Protein AF-A0A925UT40-F1 (afdb_monomer_lite)

Radius of gyration: 16.79 Å; chains: 1; bounding box: 45×27×46 Å

Structure (mmCIF, N/CA/C/O backbone):
data_AF-A0A925UT40-F1
#
_entry.id   AF-A0A925UT40-F1
#
loop_
_atom_site.group_PDB
_atom_site.id
_atom_site.type_symbol
_atom_site.label_atom_id
_atom_site.label_alt_id
_atom_site.label_comp_id
_atom_site.label_asym_id
_atom_site.label_entity_id
_atom_site.label_seq_id
_atom_site.pdbx_PDB_ins_code
_atom_site.Cartn_x
_atom_site.Cartn_y
_atom_site.Cartn_z
_atom_site.occupancy
_atom_site.B_iso_or_equiv
_atom_site.auth_seq_id
_atom_site.auth_comp_id
_atom_site.auth_asym_id
_atom_site.auth_atom_id
_atom_site.pdbx_PDB_model_num
ATOM 1 N N . MET A 1 1 ? -8.095 -3.969 -2.642 1.00 66.38 1 MET A N 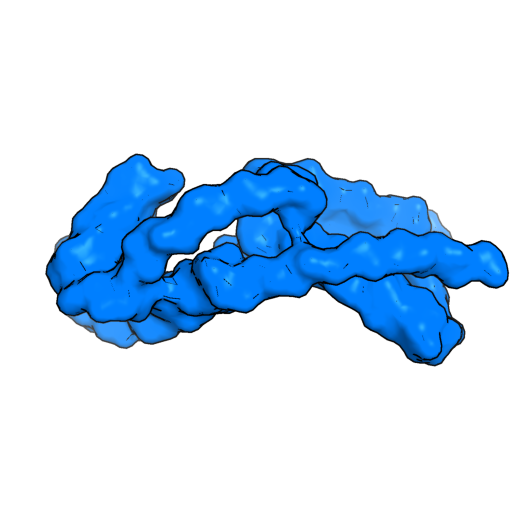1
ATOM 2 C CA . MET A 1 1 ? -6.681 -4.178 -3.008 1.00 66.38 1 MET A CA 1
ATOM 3 C C . MET A 1 1 ? -6.649 -5.007 -4.285 1.00 66.38 1 MET A C 1
ATOM 5 O O . MET A 1 1 ? -7.139 -6.124 -4.242 1.00 66.38 1 MET A O 1
ATOM 9 N N . ILE A 1 2 ? -6.205 -4.469 -5.427 1.00 72.31 2 ILE A N 1
ATOM 10 C CA . ILE A 1 2 ? -6.188 -5.234 -6.689 1.00 72.31 2 ILE A CA 1
ATOM 11 C C . ILE A 1 2 ? -4.869 -4.970 -7.419 1.00 72.31 2 ILE A C 1
ATOM 13 O O . ILE A 1 2 ? -4.566 -3.818 -7.730 1.00 72.31 2 ILE A O 1
ATOM 17 N N . LEU A 1 3 ? -4.104 -6.032 -7.678 1.00 74.69 3 LEU A N 1
ATOM 18 C CA . LEU A 1 3 ? -2.902 -6.032 -8.508 1.00 74.69 3 LEU A CA 1
ATOM 19 C C . LEU A 1 3 ? -3.048 -7.144 -9.549 1.00 74.69 3 LEU A C 1
ATOM 21 O O . LEU A 1 3 ? -3.254 -8.299 -9.182 1.00 74.69 3 LEU A O 1
ATOM 25 N N . PHE A 1 4 ? -2.934 -6.800 -10.828 1.00 74.38 4 PHE A N 1
ATOM 26 C CA . PHE A 1 4 ? -2.931 -7.764 -11.924 1.00 74.38 4 PHE A CA 1
ATOM 27 C C . PHE A 1 4 ? -1.596 -7.715 -12.659 1.00 74.38 4 PHE A C 1
ATOM 29 O O . PHE A 1 4 ? -1.131 -6.635 -13.028 1.00 74.38 4 PHE A O 1
ATOM 36 N N . CYS A 1 5 ? -1.012 -8.890 -12.893 1.00 73.56 5 CYS A N 1
ATOM 37 C CA . CYS A 1 5 ? 0.073 -9.078 -13.847 1.00 73.56 5 CYS A CA 1
ATOM 38 C C . CYS A 1 5 ? -0.500 -9.812 -15.059 1.00 73.56 5 CYS A C 1
ATOM 40 O O . CYS A 1 5 ? -1.063 -10.898 -14.913 1.00 73.56 5 CYS A O 1
ATOM 42 N N . LEU A 1 6 ? -0.419 -9.189 -16.233 1.00 70.19 6 LEU A N 1
ATOM 43 C CA . LEU A 1 6 ? -0.987 -9.731 -17.4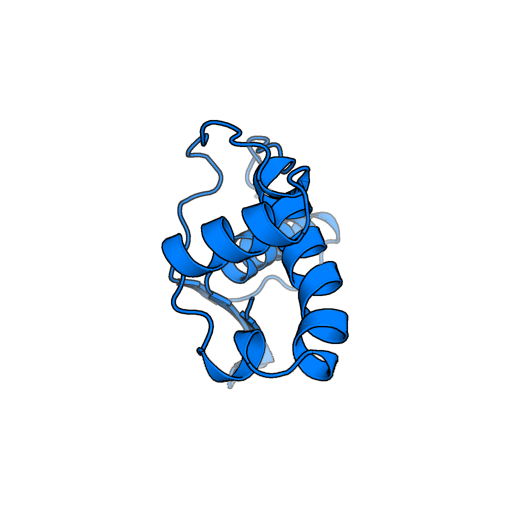62 1.00 70.19 6 LEU A CA 1
ATOM 44 C C . LEU A 1 6 ? 0.114 -9.931 -18.509 1.00 70.19 6 LEU A C 1
ATOM 46 O O . LEU A 1 6 ? 0.925 -9.019 -18.724 1.00 70.19 6 LEU A O 1
ATOM 50 N N . PRO A 1 7 ? 0.136 -11.085 -19.201 1.00 64.31 7 PRO A N 1
ATOM 51 C CA . PRO A 1 7 ? 1.005 -11.268 -20.350 1.00 64.31 7 PRO A CA 1
ATOM 52 C C . PRO A 1 7 ? 0.523 -10.359 -21.485 1.00 64.31 7 PRO A C 1
ATOM 54 O O . PRO A 1 7 ? -0.625 -10.444 -21.922 1.00 64.31 7 PRO A O 1
ATOM 57 N N . PHE A 1 8 ? 1.392 -9.477 -21.974 1.00 58.50 8 PHE A N 1
ATOM 58 C CA . PHE A 1 8 ? 1.102 -8.685 -23.166 1.00 58.50 8 PHE A CA 1
ATOM 59 C C . PHE A 1 8 ? 1.450 -9.488 -24.424 1.00 58.50 8 PHE A C 1
ATOM 61 O O . PHE A 1 8 ? 2.429 -10.242 -24.436 1.00 58.50 8 PHE A O 1
ATOM 68 N N . ALA A 1 9 ? 0.683 -9.301 -25.502 1.00 48.81 9 ALA A N 1
ATOM 69 C CA . ALA A 1 9 ? 0.987 -9.875 -26.811 1.00 48.81 9 ALA A CA 1
ATOM 70 C C . ALA A 1 9 ? 2.376 -9.382 -27.273 1.00 48.81 9 ALA A C 1
ATOM 72 O O . ALA A 1 9 ? 2.547 -8.220 -27.631 1.00 48.81 9 ALA A O 1
ATOM 73 N N . GLY A 1 10 ? 3.393 -10.246 -27.165 1.00 56.56 10 GLY A N 1
ATOM 74 C CA . GLY A 1 10 ? 4.815 -9.895 -27.320 1.00 56.56 10 GLY A CA 1
ATOM 75 C C . GLY A 1 10 ? 5.722 -10.330 -26.155 1.00 56.56 10 GLY A C 1
ATOM 76 O O . GLY A 1 10 ? 6.936 -10.130 -26.203 1.00 56.56 10 GLY A O 1
ATOM 77 N N . GLY A 1 11 ? 5.159 -10.933 -25.101 1.00 60.09 11 GLY A N 1
ATOM 78 C CA . GLY A 1 11 ? 5.900 -11.603 -24.025 1.00 60.09 11 GLY A CA 1
ATOM 79 C C . GLY A 1 11 ? 6.458 -10.685 -22.933 1.00 60.09 11 GLY A C 1
ATOM 80 O O . GLY A 1 11 ? 7.146 -11.171 -22.042 1.00 60.09 11 GLY A O 1
ATOM 81 N N . SER A 1 12 ? 6.207 -9.373 -22.984 1.00 62.69 12 SER A N 1
ATOM 82 C CA . SER A 1 12 ? 6.534 -8.449 -21.887 1.00 62.69 12 SER A CA 1
ATOM 83 C C . SER A 1 12 ? 5.349 -8.275 -20.944 1.00 62.69 12 SER A C 1
ATOM 85 O O . SER A 1 12 ? 4.230 -8.068 -21.402 1.00 62.69 12 SER A O 1
ATOM 87 N N . GLU A 1 13 ? 5.582 -8.304 -19.640 1.00 78.31 13 GLU A N 1
ATOM 88 C CA . GLU A 1 13 ? 4.515 -8.195 -18.644 1.00 78.31 13 GLU A CA 1
ATOM 89 C C . GLU A 1 13 ? 3.999 -6.754 -18.515 1.00 78.31 13 GLU A C 1
ATOM 91 O O . GLU A 1 13 ? 4.750 -5.783 -18.663 1.00 78.31 13 GLU A O 1
ATOM 96 N N . THR A 1 14 ? 2.697 -6.618 -18.265 1.00 88.88 14 THR A N 1
ATOM 97 C CA . THR A 1 14 ? 2.046 -5.360 -17.881 1.00 88.88 14 THR A CA 1
ATOM 98 C C . THR A 1 14 ? 1.502 -5.494 -16.471 1.00 88.88 14 THR A C 1
ATOM 100 O O . THR A 1 14 ? 0.862 -6.496 -16.146 1.00 88.88 14 THR A O 1
ATOM 103 N N . ILE A 1 15 ? 1.722 -4.467 -15.653 1.00 90.81 15 ILE A N 1
ATOM 104 C CA . ILE A 1 15 ? 1.241 -4.423 -14.275 1.00 90.81 15 ILE A CA 1
ATOM 105 C C . ILE A 1 15 ? 0.140 -3.370 -14.162 1.00 90.81 15 ILE A C 1
ATOM 107 O O . ILE A 1 15 ? 0.320 -2.221 -14.556 1.00 90.81 15 ILE A O 1
ATOM 111 N N . TYR A 1 16 ? -0.998 -3.745 -13.590 1.00 92.38 16 TYR A N 1
ATOM 112 C CA . TYR A 1 16 ? -2.053 -2.808 -13.212 1.00 92.38 16 TYR A CA 1
ATOM 113 C C . TYR A 1 16 ? -2.278 -2.878 -11.706 1.00 92.38 16 TYR A C 1
ATOM 115 O O . TYR A 1 16 ? -2.642 -3.930 -11.177 1.00 92.38 16 TYR A O 1
ATOM 123 N N . GLY A 1 17 ? -2.079 -1.756 -11.021 1.00 92.38 17 GLY A N 1
ATOM 124 C CA . GLY A 1 17 ? -2.359 -1.596 -9.602 1.00 92.38 17 GLY A CA 1
ATOM 125 C C . GLY A 1 17 ? -3.538 -0.656 -9.371 1.00 92.38 17 GLY A C 1
ATOM 126 O O . GLY A 1 17 ? -3.610 0.421 -9.961 1.00 92.38 17 GLY A O 1
ATOM 127 N N . HIS A 1 18 ? -4.457 -1.045 -8.485 1.00 89.38 18 HIS A N 1
ATOM 128 C CA . HIS A 1 18 ? -5.534 -0.182 -8.004 1.00 89.38 18 HIS A CA 1
ATOM 129 C C . HIS A 1 18 ? -5.550 -0.082 -6.474 1.00 89.38 18 HIS A C 1
ATOM 131 O O . HIS A 1 18 ? -5.416 -1.087 -5.762 1.00 89.38 18 HIS A O 1
ATOM 137 N N . SER A 1 19 ? -5.774 1.133 -5.958 1.00 87.62 19 SER A N 1
ATOM 138 C CA . SER A 1 19 ? -5.698 1.461 -4.532 1.00 87.62 19 SER A CA 1
ATOM 139 C C . SER A 1 19 ? -4.340 1.008 -3.968 1.00 87.62 19 SER A C 1
ATOM 141 O O . SER A 1 19 ? -3.306 1.288 -4.568 1.00 87.62 19 SER A O 1
ATOM 143 N N . MET A 1 20 ? -4.298 0.245 -2.877 1.00 87.81 20 MET A N 1
ATOM 144 C CA . MET A 1 20 ? -3.057 -0.353 -2.363 1.00 87.81 20 MET A CA 1
ATOM 145 C C . MET A 1 20 ? -2.263 -1.151 -3.418 1.00 87.81 20 MET A C 1
ATOM 147 O O . MET A 1 20 ? -1.038 -1.200 -3.353 1.00 87.81 20 MET A O 1
ATOM 151 N N . GLY A 1 21 ? -2.924 -1.724 -4.429 1.00 89.94 21 GLY A N 1
ATOM 152 C CA . GLY A 1 21 ? -2.242 -2.407 -5.529 1.00 89.94 21 GLY A CA 1
ATOM 153 C C . GLY A 1 21 ? -1.323 -1.488 -6.339 1.00 89.94 21 GLY A C 1
ATOM 154 O O . GLY A 1 21 ? -0.316 -1.952 -6.855 1.00 89.94 21 GLY A O 1
ATOM 155 N N . SER A 1 22 ? -1.605 -0.184 -6.401 1.00 92.44 22 SER A N 1
ATOM 156 C CA . SER A 1 22 ? -0.717 0.803 -7.030 1.00 92.44 22 SER A CA 1
ATOM 157 C C . SER A 1 22 ? 0.612 0.929 -6.284 1.00 92.44 22 SER A C 1
ATOM 159 O O . SER A 1 22 ? 1.667 0.997 -6.906 1.00 92.44 22 SER A O 1
ATOM 161 N N . LEU A 1 23 ? 0.572 0.909 -4.947 1.00 91.94 23 LEU A N 1
ATOM 162 C CA . LEU A 1 23 ? 1.778 0.930 -4.119 1.00 91.94 23 LEU A CA 1
ATOM 163 C C . LEU A 1 23 ? 2.597 -0.354 -4.301 1.00 91.94 23 LEU A C 1
ATOM 165 O O . LEU A 1 23 ? 3.814 -0.302 -4.447 1.00 91.94 23 LEU A O 1
ATOM 169 N N . LEU A 1 24 ? 1.919 -1.504 -4.342 1.00 92.12 24 LEU A N 1
ATOM 170 C CA . LEU A 1 24 ? 2.574 -2.787 -4.589 1.00 92.12 24 LEU A CA 1
ATOM 171 C C . LEU A 1 24 ? 3.188 -2.859 -5.990 1.00 92.12 24 LEU A C 1
ATOM 173 O O . LEU A 1 24 ? 4.304 -3.342 -6.123 1.00 92.12 24 LEU A O 1
ATOM 177 N N . ALA A 1 25 ? 2.504 -2.350 -7.019 1.00 92.56 25 ALA A N 1
ATOM 178 C CA . ALA A 1 25 ? 3.036 -2.279 -8.378 1.00 92.56 25 ALA A CA 1
ATOM 179 C C . ALA A 1 25 ? 4.334 -1.456 -8.442 1.00 92.56 25 ALA A C 1
ATOM 181 O O . ALA A 1 25 ? 5.287 -1.857 -9.108 1.00 92.56 25 ALA A O 1
ATOM 182 N N . TYR A 1 26 ? 4.377 -0.336 -7.714 1.00 92.19 26 TYR A N 1
ATOM 183 C CA . TYR A 1 26 ? 5.562 0.513 -7.604 1.00 92.19 26 TYR A CA 1
ATOM 184 C C . TYR A 1 26 ? 6.732 -0.233 -6.947 1.00 92.19 26 TYR A C 1
ATOM 186 O O . TYR A 1 26 ? 7.813 -0.315 -7.524 1.00 92.19 26 TYR A O 1
ATOM 194 N N . GLU A 1 27 ? 6.523 -0.839 -5.774 1.00 92.69 27 GLU A N 1
ATOM 195 C CA . GLU A 1 27 ? 7.590 -1.588 -5.091 1.00 92.69 27 GLU A CA 1
ATOM 196 C C . GLU A 1 27 ? 8.029 -2.827 -5.882 1.00 92.69 27 GLU A C 1
ATOM 198 O O . GLU A 1 27 ? 9.216 -3.151 -5.924 1.00 92.69 27 GLU A O 1
ATOM 203 N N . LEU A 1 28 ? 7.094 -3.495 -6.560 1.00 91.75 28 LEU A N 1
ATOM 204 C CA . LEU A 1 28 ? 7.391 -4.651 -7.399 1.00 91.75 28 LEU A CA 1
ATOM 205 C C . LEU A 1 28 ? 8.307 -4.277 -8.569 1.00 91.75 28 LEU A C 1
ATOM 207 O O . LEU A 1 28 ? 9.246 -5.017 -8.850 1.00 91.75 28 LEU A O 1
ATOM 211 N N . TYR A 1 29 ? 8.094 -3.126 -9.214 1.00 91.12 29 TYR A N 1
ATOM 212 C CA . TYR A 1 29 ? 8.973 -2.645 -10.286 1.00 91.12 29 TYR A CA 1
ATOM 213 C C . TYR A 1 29 ? 10.425 -2.486 -9.823 1.00 91.12 29 TYR A C 1
ATOM 215 O O . TYR A 1 29 ? 11.351 -2.981 -10.477 1.00 91.12 29 TYR A O 1
ATOM 223 N N . TYR A 1 30 ? 10.631 -1.835 -8.676 1.00 91.19 30 TYR A N 1
ATOM 224 C CA . TYR A 1 30 ? 11.973 -1.671 -8.122 1.00 91.19 30 TYR A CA 1
ATOM 225 C C . TYR A 1 30 ? 12.562 -3.006 -7.677 1.00 91.19 30 TYR A C 1
ATOM 227 O O . TYR A 1 30 ? 13.744 -3.244 -7.911 1.00 91.19 30 TYR A O 1
ATOM 235 N N . LYS A 1 31 ? 11.748 -3.918 -7.128 1.00 90.69 31 LYS A N 1
ATOM 236 C CA . LYS A 1 31 ? 12.233 -5.243 -6.732 1.00 90.69 31 LYS A CA 1
ATOM 237 C C . LYS A 1 31 ? 12.664 -6.096 -7.926 1.00 90.69 31 LYS A C 1
ATOM 239 O O . LYS A 1 31 ? 13.706 -6.738 -7.871 1.00 90.69 31 LYS A O 1
ATOM 244 N N . VAL A 1 32 ? 11.895 -6.080 -9.014 1.00 89.69 32 VAL A N 1
ATOM 245 C CA . VAL A 1 32 ? 12.243 -6.742 -10.286 1.00 89.69 32 VAL A CA 1
ATOM 246 C C . VAL A 1 32 ? 13.539 -6.164 -10.855 1.00 89.69 32 VAL A C 1
ATOM 248 O O . VAL A 1 32 ? 14.392 -6.922 -11.312 1.00 89.69 32 VAL A O 1
ATOM 251 N N . SER A 1 33 ? 13.707 -4.841 -10.776 1.00 88.62 33 SER A N 1
ATOM 252 C CA . SER A 1 33 ? 14.922 -4.155 -11.226 1.00 88.62 33 SER A CA 1
ATOM 253 C C . SER A 1 33 ? 16.150 -4.547 -10.397 1.00 88.62 33 SER A C 1
ATOM 255 O O . SER A 1 33 ? 17.169 -4.907 -10.973 1.00 88.62 33 SER A O 1
ATOM 257 N N . GLU A 1 34 ? 16.039 -4.556 -9.065 1.00 90.12 34 GLU A N 1
ATOM 258 C CA . GLU A 1 34 ? 17.104 -4.981 -8.139 1.00 90.12 34 GLU A CA 1
ATOM 259 C C . GLU A 1 34 ? 17.548 -6.432 -8.398 1.00 90.12 34 GLU A C 1
ATOM 261 O O . GLU A 1 34 ? 18.727 -6.762 -8.305 1.00 90.12 34 GLU A O 1
ATOM 266 N N . LEU A 1 35 ? 16.601 -7.304 -8.754 1.00 90.31 35 LEU A N 1
ATOM 267 C CA . LEU A 1 35 ? 16.855 -8.715 -9.044 1.00 90.31 35 LEU A CA 1
ATOM 268 C C . LEU A 1 35 ? 17.338 -8.977 -10.483 1.00 90.31 35 LEU A C 1
ATOM 270 O O . LEU A 1 35 ? 17.515 -10.138 -10.849 1.00 90.31 35 LEU A O 1
ATOM 274 N N . ASN A 1 36 ? 17.542 -7.938 -11.303 1.00 88.44 36 ASN A N 1
ATOM 275 C CA . ASN A 1 36 ? 17.894 -8.047 -12.727 1.00 88.44 36 ASN A CA 1
ATOM 276 C C . ASN A 1 36 ? 16.926 -8.928 -13.539 1.00 88.44 36 ASN A C 1
ATOM 278 O O . ASN A 1 36 ? 17.312 -9.605 -14.494 1.00 88.44 36 ASN A O 1
ATOM 282 N N . LEU A 1 37 ? 15.650 -8.931 -13.152 1.00 87.69 37 LEU A N 1
ATOM 283 C CA . LEU A 1 37 ? 14.594 -9.634 -13.868 1.00 87.69 37 LEU A CA 1
ATOM 284 C C . LEU A 1 37 ? 14.026 -8.753 -14.988 1.00 87.69 37 LEU A C 1
ATOM 286 O O . LEU A 1 37 ? 14.237 -7.538 -15.040 1.00 87.69 37 LEU A O 1
ATOM 290 N N . ARG A 1 38 ? 13.279 -9.368 -15.909 1.00 86.62 38 ARG A N 1
ATOM 291 C CA . ARG A 1 38 ? 12.645 -8.643 -17.014 1.00 86.62 38 ARG A CA 1
ATOM 292 C C . ARG A 1 38 ? 11.659 -7.609 -16.462 1.00 86.62 38 ARG A C 1
ATOM 294 O O . ARG A 1 38 ? 10.640 -7.973 -15.884 1.00 86.62 38 ARG A O 1
ATOM 301 N N . LYS A 1 39 ? 11.946 -6.324 -16.685 1.00 87.00 39 LYS A N 1
ATOM 302 C CA . LYS A 1 39 ? 11.071 -5.221 -16.268 1.00 87.00 39 LYS A CA 1
ATOM 303 C C . LYS A 1 39 ? 9.734 -5.262 -17.033 1.00 87.00 39 LYS A C 1
ATOM 305 O O . LYS A 1 39 ? 9.723 -5.608 -18.224 1.00 87.00 39 LYS A O 1
ATOM 310 N N . PRO A 1 40 ? 8.613 -4.892 -16.388 1.00 88.62 40 PRO A N 1
ATOM 311 C CA . PRO A 1 40 ? 7.340 -4.731 -17.078 1.00 88.62 40 PRO A CA 1
ATOM 312 C C . PRO A 1 40 ? 7.447 -3.614 -18.120 1.00 88.62 40 PRO A C 1
ATOM 314 O O . PRO A 1 40 ? 8.127 -2.611 -17.908 1.00 88.62 40 PRO A O 1
ATOM 317 N N . ARG A 1 41 ? 6.758 -3.771 -19.252 1.00 89.69 41 ARG A N 1
ATOM 318 C CA . ARG A 1 41 ? 6.759 -2.755 -20.320 1.00 89.69 41 ARG A CA 1
ATOM 319 C C . ARG A 1 41 ? 5.873 -1.566 -19.967 1.00 89.69 41 ARG A C 1
ATOM 321 O O . ARG A 1 41 ? 6.169 -0.435 -20.341 1.00 89.69 41 ARG A O 1
ATOM 328 N N . HIS A 1 42 ? 4.778 -1.841 -19.265 1.00 90.25 42 HIS A N 1
ATOM 329 C CA . HIS A 1 42 ? 3.798 -0.848 -18.862 1.00 90.25 42 HIS A CA 1
ATOM 330 C C . HIS A 1 42 ? 3.365 -1.103 -17.424 1.00 90.25 42 HIS A C 1
ATOM 332 O O . HIS A 1 42 ? 3.155 -2.250 -17.019 1.00 90.25 42 HIS A O 1
ATOM 338 N N . ILE A 1 43 ? 3.213 -0.018 -16.669 1.00 92.25 43 ILE A N 1
ATOM 339 C CA . ILE A 1 43 ? 2.624 -0.038 -15.336 1.00 92.25 43 ILE A CA 1
ATOM 340 C C . ILE A 1 43 ? 1.533 1.020 -15.285 1.00 92.25 43 ILE A C 1
ATOM 342 O O . ILE A 1 43 ? 1.754 2.171 -15.658 1.00 92.25 43 ILE A O 1
ATOM 346 N N . PHE A 1 44 ? 0.359 0.623 -14.815 1.00 93.50 44 PHE A N 1
ATOM 347 C CA . PHE A 1 44 ? -0.788 1.494 -14.633 1.00 93.50 44 PHE A CA 1
ATOM 348 C C . PHE A 1 44 ? -1.111 1.601 -13.145 1.00 93.50 44 PHE A C 1
ATOM 350 O O . PHE A 1 44 ? -1.253 0.588 -12.459 1.00 93.50 44 PHE A O 1
ATOM 357 N N . PHE A 1 45 ? -1.257 2.832 -12.662 1.00 94.19 45 PHE A N 1
ATOM 358 C CA . PHE A 1 45 ? -1.608 3.135 -11.278 1.00 94.19 45 PHE A CA 1
ATOM 359 C C . PHE A 1 45 ? -2.996 3.770 -11.233 1.00 94.19 45 PHE A C 1
ATOM 361 O O . PHE A 1 45 ? -3.280 4.709 -11.975 1.00 94.19 45 PHE A O 1
ATOM 368 N N . SER A 1 46 ? -3.864 3.274 -10.357 1.00 92.19 46 SER A N 1
ATOM 369 C CA . SER A 1 46 ? -5.251 3.727 -10.253 1.00 92.19 46 SER A CA 1
ATOM 370 C C . SER A 1 46 ? -5.679 3.890 -8.798 1.00 92.19 46 SER A C 1
ATOM 372 O O . SER A 1 46 ? -5.319 3.091 -7.935 1.00 92.19 46 SER A O 1
ATOM 374 N N . GLY A 1 47 ? -6.466 4.925 -8.496 1.00 85.31 47 GLY A N 1
ATOM 375 C CA . GLY A 1 47 ? -7.138 5.072 -7.198 1.00 85.31 47 GLY A CA 1
ATOM 376 C C . GLY A 1 47 ? -6.215 5.141 -5.973 1.00 85.31 47 GLY A C 1
ATOM 377 O O . GLY A 1 47 ? -6.649 4.819 -4.868 1.00 85.31 47 GLY A O 1
ATOM 378 N N . TYR A 1 48 ? -4.946 5.522 -6.146 1.00 87.38 48 TYR A N 1
ATOM 379 C CA . TYR A 1 48 ? -3.999 5.714 -5.048 1.00 87.38 48 TYR A CA 1
ATOM 380 C C . TYR A 1 48 ? -3.054 6.870 -5.349 1.00 87.38 48 TYR A C 1
ATOM 382 O O . TYR A 1 48 ? -2.697 7.113 -6.498 1.00 87.38 48 TYR A O 1
ATOM 390 N N . ARG A 1 49 ? -2.658 7.589 -4.300 1.00 87.00 49 ARG A N 1
ATOM 391 C CA . ARG A 1 49 ? -1.719 8.711 -4.399 1.00 87.00 49 ARG A CA 1
ATOM 392 C C . ARG A 1 49 ? -0.299 8.218 -4.686 1.00 87.00 49 ARG A C 1
ATOM 394 O O . ARG A 1 49 ? 0.030 7.077 -4.365 1.00 87.00 49 ARG A O 1
ATOM 401 N N . ALA A 1 50 ? 0.550 9.100 -5.206 1.00 88.88 50 ALA A N 1
ATOM 402 C CA . ALA A 1 50 ? 1.971 8.805 -5.365 1.00 88.88 50 ALA A CA 1
ATOM 403 C C . ALA A 1 50 ? 2.632 8.484 -4.001 1.00 88.88 50 ALA A C 1
ATOM 405 O O . ALA A 1 50 ? 2.313 9.165 -3.019 1.00 88.88 50 ALA A O 1
ATOM 406 N N . PRO A 1 51 ? 3.551 7.497 -3.918 1.00 88.19 51 PRO A N 1
ATOM 407 C CA . PRO A 1 51 ? 4.225 7.119 -2.668 1.00 88.19 51 PRO A CA 1
ATOM 408 C C . PRO A 1 51 ? 5.002 8.260 -1.996 1.00 88.19 51 PRO A C 1
ATOM 410 O O . PRO A 1 51 ? 5.102 8.292 -0.774 1.00 88.19 51 PRO A O 1
ATOM 413 N N . SER A 1 52 ? 5.493 9.223 -2.781 1.00 89.75 52 SER A N 1
ATOM 414 C CA . SER A 1 52 ? 6.198 10.416 -2.298 1.00 89.75 52 SER A CA 1
ATOM 415 C C . SER A 1 52 ? 5.304 11.411 -1.545 1.00 89.75 52 SER A C 1
ATOM 417 O O . SER A 1 52 ? 5.808 12.282 -0.839 1.00 89.75 52 SER A O 1
ATOM 419 N N . ILE A 1 53 ? 3.976 11.291 -1.648 1.00 87.75 53 ILE A N 1
ATOM 420 C CA . ILE A 1 53 ? 3.030 12.159 -0.940 1.00 87.75 53 ILE A CA 1
ATOM 421 C C . ILE A 1 53 ? 2.791 11.599 0.465 1.00 87.75 53 ILE A C 1
ATOM 423 O O . ILE A 1 53 ? 1.969 10.697 0.668 1.00 87.75 53 ILE A O 1
ATOM 427 N N . ILE A 1 54 ? 3.481 12.178 1.450 1.00 77.56 54 ILE A N 1
ATOM 428 C CA . ILE A 1 54 ? 3.366 11.800 2.864 1.00 77.56 54 ILE A CA 1
ATOM 429 C C . ILE A 1 54 ? 1.937 12.055 3.363 1.00 77.56 54 ILE A C 1
ATOM 431 O O . ILE A 1 54 ? 1.350 13.117 3.150 1.00 77.56 54 ILE A O 1
ATOM 435 N N . ARG A 1 55 ? 1.361 11.060 4.042 1.00 72.88 55 ARG A N 1
ATOM 436 C CA . ARG A 1 55 ? 0.050 11.157 4.689 1.00 72.88 55 ARG A CA 1
ATOM 437 C C . ARG A 1 55 ? 0.235 11.318 6.194 1.00 72.88 55 ARG A C 1
ATOM 439 O O . ARG A 1 55 ? 1.099 10.674 6.782 1.00 72.88 55 ARG A O 1
ATOM 446 N N . GLU A 1 56 ? -0.629 12.105 6.827 1.00 75.69 56 GLU A N 1
ATOM 447 C CA . GLU A 1 56 ? -0.777 12.041 8.280 1.00 75.69 56 GLU A CA 1
ATOM 448 C C . GLU A 1 56 ? -1.146 10.617 8.703 1.00 75.69 56 GLU A C 1
ATOM 450 O O . GLU A 1 56 ? -2.117 10.029 8.208 1.00 75.69 56 GLU A O 1
ATOM 455 N N . LYS A 1 57 ? -0.362 10.063 9.629 1.00 73.12 57 LYS A N 1
ATOM 456 C CA . LYS A 1 57 ? -0.611 8.742 10.200 1.00 73.12 57 LYS A CA 1
ATOM 457 C C . LYS A 1 57 ? -1.797 8.838 11.149 1.00 73.12 57 LYS A C 1
ATOM 459 O O . LYS A 1 57 ? -1.679 9.376 12.244 1.00 73.12 57 LYS A O 1
ATOM 464 N N . LYS A 1 58 ? -2.946 8.317 10.719 1.00 79.62 58 LYS A N 1
ATOM 465 C CA . LYS A 1 58 ? -4.176 8.298 11.526 1.00 79.62 58 LYS A CA 1
ATOM 466 C C . LYS A 1 58 ? -4.297 7.054 12.418 1.00 79.62 58 LYS A C 1
ATOM 468 O O . LYS A 1 58 ? -5.206 7.015 13.237 1.00 79.62 58 LYS A O 1
ATOM 473 N N . ASN A 1 59 ? -3.381 6.085 12.285 1.00 87.88 59 ASN A N 1
ATOM 474 C CA . ASN A 1 59 ? -3.330 4.829 13.050 1.00 87.88 59 ASN A CA 1
ATOM 475 C C . ASN A 1 59 ? -4.699 4.125 13.148 1.00 87.88 59 ASN A C 1
ATOM 477 O O . ASN A 1 59 ? -5.070 3.575 14.181 1.00 87.88 59 ASN A O 1
ATOM 481 N N . ILE A 1 60 ? -5.473 4.134 12.063 1.00 91.81 60 ILE A N 1
ATOM 482 C CA . ILE A 1 60 ? -6.793 3.509 11.983 1.00 91.81 60 ILE A CA 1
ATOM 483 C C . ILE A 1 60 ? -6.673 2.011 12.278 1.00 91.81 60 ILE A C 1
ATOM 485 O O . ILE A 1 60 ? -7.513 1.460 12.988 1.00 91.81 60 ILE A O 1
ATOM 489 N N . HIS A 1 61 ? -5.599 1.352 11.825 1.00 93.00 61 HIS A N 1
ATOM 490 C CA . HIS A 1 61 ? -5.386 -0.081 12.048 1.00 93.00 61 HIS A CA 1
ATOM 491 C C . HIS A 1 61 ? -5.221 -0.485 13.524 1.00 93.00 61 HIS A C 1
ATOM 493 O O . HIS A 1 61 ? -5.238 -1.685 13.807 1.00 93.00 61 HIS A O 1
ATOM 499 N N . THR A 1 62 ? -5.056 0.455 14.463 1.00 94.81 62 THR A N 1
ATOM 500 C CA . THR A 1 62 ? -4.971 0.165 15.908 1.00 94.81 62 THR A CA 1
ATOM 501 C C . THR A 1 62 ? -6.296 0.362 16.639 1.00 94.81 62 THR A C 1
ATOM 503 O O . THR A 1 62 ? -6.392 0.035 17.818 1.00 94.81 62 THR A O 1
ATOM 506 N N . LEU A 1 63 ? -7.323 0.893 15.969 1.00 95.00 63 LEU A N 1
ATOM 507 C CA . LEU A 1 63 ? -8.625 1.140 16.585 1.00 95.00 63 LEU A CA 1
ATOM 508 C C . LEU A 1 63 ? -9.329 -0.170 16.980 1.00 95.00 63 LEU A C 1
ATOM 510 O O . LEU A 1 63 ? -9.152 -1.187 16.293 1.00 95.00 63 LEU A O 1
ATOM 514 N N . PRO A 1 64 ? -10.187 -0.157 18.017 1.00 94.69 64 PRO A N 1
ATOM 515 C CA . PRO A 1 64 ? -11.102 -1.260 18.302 1.00 94.69 64 PRO A CA 1
ATOM 516 C C . PRO A 1 64 ? -11.911 -1.657 17.061 1.00 94.69 64 PRO A C 1
ATOM 518 O O . PRO A 1 64 ? -12.148 -0.838 16.178 1.00 94.69 64 PRO A O 1
ATOM 521 N N . ASN A 1 65 ? -12.343 -2.918 16.970 1.00 89.94 65 ASN A N 1
ATOM 522 C CA . ASN A 1 65 ? -12.977 -3.460 15.757 1.00 89.94 65 ASN A CA 1
ATOM 523 C C . ASN A 1 65 ? -14.157 -2.626 15.251 1.00 89.94 65 ASN A C 1
ATOM 525 O O . ASN A 1 65 ? -14.251 -2.377 14.053 1.00 89.94 65 ASN A O 1
ATOM 529 N N . TYR A 1 66 ? -15.016 -2.160 16.158 1.00 87.31 66 TYR A N 1
ATOM 530 C CA . TYR A 1 66 ? -16.161 -1.328 15.803 1.00 87.31 66 TYR A CA 1
ATOM 531 C C . TYR A 1 66 ? -15.734 0.009 15.174 1.00 87.31 66 TYR A C 1
ATOM 533 O O . TYR A 1 66 ? -16.180 0.354 14.080 1.00 87.31 66 TYR A O 1
ATOM 541 N N . ASP A 1 67 ? -14.811 0.725 15.819 1.00 91.00 67 ASP A N 1
ATOM 542 C CA . ASP A 1 67 ? -14.322 2.023 15.342 1.00 91.00 67 ASP A CA 1
ATOM 543 C C . ASP A 1 67 ? -13.503 1.896 14.053 1.00 91.00 67 ASP A C 1
ATOM 545 O O . ASP A 1 67 ? -13.613 2.732 13.154 1.00 91.00 67 ASP A O 1
ATOM 549 N N . PHE A 1 68 ? -12.717 0.821 13.940 1.00 91.19 68 PHE A N 1
ATOM 550 C CA . PHE A 1 68 ? -12.003 0.466 12.719 1.00 91.19 68 PHE A CA 1
ATOM 551 C C . PHE A 1 68 ? -12.983 0.296 11.556 1.00 91.19 68 PHE A C 1
ATOM 553 O O . PHE A 1 68 ? -12.846 0.980 10.544 1.00 91.19 68 PHE A O 1
ATOM 560 N N . MET A 1 69 ? -14.010 -0.546 11.713 1.00 86.50 69 MET A N 1
ATOM 561 C CA . MET A 1 69 ? -14.996 -0.787 10.657 1.00 86.50 69 MET A CA 1
ATOM 562 C C . MET A 1 69 ? -15.771 0.478 10.295 1.00 86.50 69 MET A C 1
ATOM 564 O O . MET A 1 69 ? -15.968 0.754 9.113 1.00 86.50 69 MET A O 1
ATOM 568 N N . LYS A 1 70 ? -16.127 1.305 11.286 1.00 86.75 70 LYS A N 1
ATOM 569 C CA . LYS A 1 70 ? -16.739 2.615 11.040 1.00 86.75 70 LYS A CA 1
ATOM 570 C C . LYS A 1 70 ? -15.859 3.497 10.151 1.00 86.75 70 LYS A C 1
ATOM 572 O O . LYS A 1 70 ? -16.347 4.060 9.175 1.00 86.75 70 LYS A O 1
ATOM 577 N N . LYS A 1 71 ? -14.556 3.577 10.437 1.00 88.44 71 LYS A N 1
ATOM 578 C CA . LYS A 1 71 ? -13.611 4.346 9.613 1.00 88.44 71 LYS A CA 1
ATOM 579 C C . LYS A 1 71 ? -13.403 3.753 8.226 1.00 88.44 71 LYS A C 1
ATOM 581 O O . LYS A 1 71 ? -13.272 4.514 7.272 1.00 88.44 71 LYS A O 1
ATOM 586 N N . VAL A 1 72 ? -13.383 2.429 8.098 1.00 85.69 72 VAL A N 1
ATOM 587 C CA . VAL A 1 72 ? -13.291 1.763 6.793 1.00 85.69 72 VAL A CA 1
ATOM 588 C C . VAL A 1 72 ? -14.487 2.141 5.914 1.00 85.69 72 VAL A C 1
ATOM 590 O O . VAL A 1 72 ? -14.274 2.528 4.768 1.00 85.69 72 VAL A O 1
ATOM 593 N N . MET A 1 73 ? -15.711 2.132 6.457 1.00 81.19 73 MET A N 1
ATOM 594 C CA . MET A 1 73 ? -16.924 2.536 5.727 1.00 81.19 73 MET A CA 1
ATOM 595 C C . MET A 1 73 ? -16.885 3.996 5.263 1.00 81.19 73 MET A C 1
ATOM 597 O O . MET A 1 73 ? -17.234 4.290 4.123 1.00 81.19 73 MET A O 1
ATOM 601 N N . GLU A 1 74 ? -16.425 4.910 6.122 1.00 84.06 74 GLU A N 1
ATOM 602 C CA . GLU A 1 74 ? -16.280 6.330 5.770 1.00 84.06 74 GLU A CA 1
ATOM 603 C C . GLU A 1 74 ? -15.280 6.557 4.618 1.00 84.06 74 GLU A C 1
ATOM 605 O O . GLU A 1 74 ? -15.390 7.538 3.885 1.00 84.06 74 GLU A O 1
ATOM 610 N N . LEU A 1 75 ? -14.281 5.677 4.469 1.00 78.81 75 LEU A N 1
ATOM 611 C CA . LEU A 1 75 ? -13.187 5.818 3.500 1.00 78.81 75 LEU A CA 1
ATOM 612 C C . LEU A 1 75 ? -13.425 5.092 2.173 1.00 78.81 75 LEU A C 1
ATOM 614 O O . LEU A 1 75 ? -12.789 5.424 1.172 1.00 78.81 75 LEU A O 1
ATOM 618 N N . GLY A 1 76 ? -14.303 4.098 2.158 1.00 67.44 76 GLY A N 1
ATOM 619 C CA . GLY A 1 76 ? -14.648 3.328 0.976 1.00 67.44 76 GLY A CA 1
ATOM 620 C C . GLY A 1 76 ? -15.901 2.530 1.275 1.00 67.44 76 GLY A C 1
ATOM 621 O O . GLY A 1 76 ? -15.947 1.855 2.301 1.00 67.44 76 GLY A O 1
ATOM 622 N N . GLY A 1 77 ? -16.901 2.636 0.395 1.00 63.94 77 GLY A N 1
ATOM 623 C CA . GLY A 1 77 ? -18.244 2.062 0.537 1.00 63.94 77 GLY A CA 1
ATOM 624 C C . GLY A 1 77 ? -18.247 0.537 0.588 1.00 63.94 77 GLY A C 1
ATOM 625 O O . GLY A 1 77 ? -18.716 -0.128 -0.330 1.00 63.94 77 GLY A O 1
ATOM 626 N N . THR A 1 78 ? -17.674 -0.011 1.655 1.00 66.50 78 THR A N 1
ATOM 627 C CA . THR A 1 78 ? -17.692 -1.425 1.990 1.00 66.50 78 THR A CA 1
ATOM 628 C C . THR A 1 78 ? -19.162 -1.822 2.047 1.00 66.50 78 THR A C 1
ATOM 630 O O . THR A 1 78 ? -19.895 -1.199 2.814 1.00 66.50 78 THR A O 1
ATOM 633 N N . PRO A 1 79 ? -19.617 -2.779 1.218 1.00 65.50 79 PRO A N 1
ATOM 634 C CA . PRO A 1 79 ? -21.039 -3.049 1.073 1.00 65.50 79 PRO A CA 1
ATOM 635 C C . PRO A 1 79 ? -21.678 -3.383 2.419 1.00 65.50 79 PRO A C 1
ATOM 637 O O . PRO A 1 79 ? -21.122 -4.188 3.170 1.00 65.50 79 PRO A O 1
ATOM 640 N N . ASP A 1 80 ? -22.869 -2.842 2.686 1.00 70.50 80 ASP A N 1
ATOM 641 C CA . ASP A 1 80 ? -23.648 -3.100 3.912 1.00 70.50 80 ASP A CA 1
ATOM 642 C C . ASP A 1 80 ? -23.821 -4.603 4.198 1.00 70.50 80 ASP A C 1
ATOM 644 O O . ASP A 1 80 ? -23.950 -5.031 5.343 1.00 70.50 80 ASP A O 1
ATOM 648 N N . VAL A 1 81 ? -23.753 -5.426 3.147 1.00 72.69 81 VAL A N 1
ATOM 649 C CA . VAL A 1 81 ? -23.759 -6.894 3.194 1.00 72.69 81 VAL A CA 1
ATOM 650 C C . VAL A 1 81 ? -22.662 -7.459 4.101 1.00 72.69 81 VAL A C 1
ATOM 652 O O . VAL A 1 81 ? -22.905 -8.438 4.801 1.00 72.69 81 VAL A O 1
ATOM 655 N N . ILE A 1 82 ? -21.471 -6.852 4.119 1.00 76.38 82 ILE A N 1
ATOM 656 C CA . ILE A 1 82 ? -20.381 -7.289 4.997 1.00 76.38 82 ILE A CA 1
ATOM 657 C C . ILE A 1 82 ? -20.746 -6.957 6.444 1.00 76.38 82 ILE A C 1
ATOM 659 O O . ILE A 1 82 ? -20.693 -7.839 7.285 1.00 76.38 82 ILE A O 1
ATOM 663 N N . MET A 1 83 ? -21.201 -5.734 6.734 1.00 74.44 83 MET A N 1
ATOM 664 C CA . MET A 1 83 ? -21.540 -5.298 8.099 1.00 74.44 83 MET A CA 1
ATOM 665 C C . MET A 1 83 ? -22.704 -6.069 8.726 1.00 74.44 83 MET A C 1
ATOM 667 O O . MET A 1 83 ? -22.716 -6.298 9.934 1.00 74.44 83 MET A O 1
ATOM 671 N N . ASN A 1 84 ? -23.670 -6.482 7.910 1.00 82.94 84 ASN A N 1
ATOM 672 C CA . ASN A 1 84 ? -24.844 -7.216 8.374 1.00 82.94 84 ASN A CA 1
ATOM 673 C C . ASN A 1 84 ? -24.593 -8.724 8.528 1.00 82.94 84 ASN A C 1
ATOM 675 O O . ASN A 1 84 ? -25.476 -9.444 8.991 1.00 82.94 84 ASN A O 1
ATOM 679 N N . ASN A 1 85 ? -23.404 -9.215 8.165 1.00 87.38 85 ASN A N 1
ATOM 680 C CA . ASN A 1 85 ? -23.043 -10.621 8.273 1.00 87.38 85 ASN A CA 1
ATOM 681 C C . ASN A 1 85 ? -21.808 -10.797 9.173 1.00 87.38 85 ASN A C 1
ATOM 683 O O . ASN A 1 85 ? -20.678 -10.499 8.786 1.00 87.38 85 ASN A O 1
ATOM 687 N N . GLN A 1 86 ? -22.027 -11.328 10.380 1.00 86.06 86 GLN A N 1
ATOM 688 C CA . GLN A 1 86 ? -20.960 -11.549 11.361 1.00 86.06 86 GLN A CA 1
ATOM 689 C C . GLN A 1 86 ? -19.859 -12.492 10.863 1.00 86.06 86 GLN A C 1
ATOM 691 O O . GLN A 1 86 ? -18.695 -12.286 11.197 1.00 86.06 86 GLN A O 1
ATOM 696 N N . GLU A 1 87 ? -20.200 -13.499 10.063 1.00 89.00 87 GLU A N 1
ATOM 697 C CA . GLU A 1 87 ? -19.235 -14.457 9.523 1.00 89.00 87 GLU A CA 1
ATOM 698 C C . GLU A 1 87 ? -18.313 -13.778 8.502 1.00 89.00 87 GLU A C 1
ATOM 700 O O . GLU A 1 87 ? -17.089 -13.875 8.600 1.00 89.00 87 GLU A O 1
ATOM 705 N N . LEU A 1 88 ? -18.884 -12.979 7.592 1.00 87.12 88 LEU A N 1
ATOM 706 C CA . LEU A 1 88 ? -18.096 -12.173 6.655 1.00 87.12 88 LEU A CA 1
ATOM 707 C C . LEU A 1 88 ? -17.229 -11.151 7.394 1.00 87.12 88 LEU A C 1
ATOM 709 O O . LEU A 1 88 ? -16.052 -11.006 7.070 1.00 87.12 88 LEU A O 1
ATOM 713 N N . LEU A 1 89 ? -17.765 -10.474 8.414 1.00 86.19 89 LEU A N 1
ATOM 714 C CA . LEU A 1 89 ? -16.983 -9.552 9.241 1.00 86.19 89 LEU A CA 1
ATOM 715 C C . LEU A 1 89 ? -15.768 -10.233 9.866 1.00 86.19 89 LEU A C 1
ATOM 717 O O . LEU A 1 89 ? -14.676 -9.674 9.804 1.00 86.19 89 LEU A O 1
ATOM 721 N N . GLN A 1 90 ? -15.931 -11.425 10.443 1.00 88.19 90 GLN A N 1
ATOM 722 C CA . GLN A 1 90 ? -14.818 -12.148 11.061 1.00 88.19 90 GLN A CA 1
ATOM 723 C C . GLN A 1 90 ? -13.714 -12.495 10.055 1.00 88.19 90 GLN A C 1
ATOM 725 O O . GLN A 1 90 ? -12.538 -12.444 10.411 1.00 88.19 90 GLN A O 1
ATOM 730 N N . VAL A 1 91 ? -14.073 -12.779 8.801 1.00 89.62 91 VAL A N 1
ATOM 731 C CA . VAL A 1 91 ? -13.112 -13.068 7.728 1.00 89.62 91 VAL A CA 1
ATOM 732 C C . VAL A 1 91 ? -12.438 -11.795 7.206 1.00 89.62 91 VAL A C 1
ATOM 734 O O . VAL A 1 91 ? -11.216 -11.751 7.065 1.00 89.62 91 VAL A O 1
ATOM 737 N N . PHE A 1 92 ? -13.205 -10.738 6.929 1.00 86.75 92 PHE A N 1
ATOM 738 C CA . PHE A 1 92 ? -12.682 -9.527 6.290 1.00 86.75 92 PHE A CA 1
ATOM 739 C C . PHE A 1 92 ? -11.945 -8.596 7.247 1.00 86.75 92 PHE A C 1
ATOM 741 O O . PHE A 1 92 ? -10.981 -7.949 6.841 1.00 86.75 92 PHE A O 1
ATOM 748 N N . LEU A 1 93 ? -12.363 -8.519 8.511 1.00 89.38 93 LEU A N 1
ATOM 749 C CA . LEU A 1 93 ? -11.762 -7.641 9.511 1.00 89.38 93 LEU A CA 1
ATOM 750 C C . LEU A 1 93 ? -10.229 -7.798 9.620 1.00 89.38 93 LEU A C 1
ATOM 752 O O . LEU A 1 93 ? -9.541 -6.778 9.522 1.00 89.38 93 LEU A O 1
ATOM 756 N N . PRO A 1 94 ? -9.650 -9.005 9.806 1.00 91.69 94 PRO A N 1
ATOM 757 C CA . PRO A 1 94 ? -8.196 -9.153 9.894 1.00 91.69 94 PRO A CA 1
ATOM 758 C C . PRO A 1 94 ? -7.477 -8.816 8.579 1.00 91.69 94 PRO A C 1
ATOM 760 O O . PRO A 1 94 ? -6.364 -8.286 8.620 1.00 91.69 94 PRO A O 1
ATOM 763 N N . ILE A 1 95 ? -8.109 -9.067 7.426 1.00 89.81 95 ILE A N 1
ATOM 764 C CA . ILE A 1 95 ? -7.560 -8.744 6.099 1.00 89.81 95 ILE A CA 1
ATOM 765 C C . ILE A 1 95 ? -7.481 -7.224 5.940 1.00 89.81 95 ILE A C 1
ATOM 767 O O . ILE A 1 95 ? -6.401 -6.668 5.763 1.00 89.81 95 ILE A O 1
ATOM 771 N N . LEU A 1 96 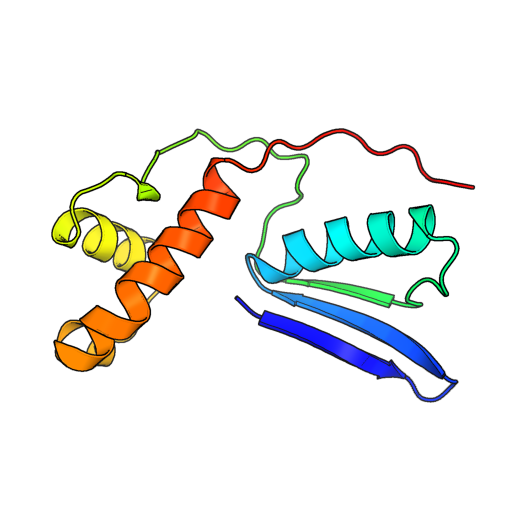? -8.609 -6.534 6.125 1.00 88.56 96 LEU A N 1
ATOM 772 C CA . LEU A 1 96 ? -8.688 -5.077 6.043 1.00 88.56 96 LEU A CA 1
ATOM 773 C C . LEU A 1 96 ? -7.737 -4.411 7.038 1.00 88.56 96 LEU A C 1
ATOM 775 O O . LEU A 1 96 ? -7.050 -3.450 6.700 1.00 88.56 96 LEU A O 1
ATOM 779 N N . ARG A 1 97 ? -7.657 -4.918 8.272 1.00 91.94 97 ARG A N 1
ATOM 780 C CA . ARG A 1 97 ? -6.755 -4.356 9.283 1.00 91.94 97 ARG A CA 1
ATOM 781 C C . ARG A 1 97 ? -5.290 -4.493 8.873 1.00 91.94 97 ARG A C 1
ATOM 783 O O . ARG A 1 97 ? -4.512 -3.566 9.097 1.00 91.94 97 ARG A O 1
ATOM 790 N N . SER A 1 98 ? -4.923 -5.615 8.259 1.00 91.19 98 SER A N 1
ATOM 791 C CA . SER A 1 98 ? -3.574 -5.837 7.732 1.00 91.19 98 SER A CA 1
ATOM 792 C C . SER A 1 98 ? -3.252 -4.880 6.585 1.00 91.19 98 SER A C 1
ATOM 794 O O . SER A 1 98 ? -2.186 -4.265 6.593 1.00 91.19 98 SER A O 1
ATOM 796 N N . ASP A 1 99 ? -4.195 -4.664 5.667 1.00 88.19 99 ASP A N 1
ATOM 797 C CA . ASP A 1 99 ? -4.053 -3.706 4.566 1.00 88.19 99 ASP A CA 1
ATOM 798 C C . ASP A 1 99 ? -3.817 -2.288 5.094 1.00 88.19 99 ASP A C 1
ATOM 800 O O . ASP A 1 99 ? -2.845 -1.626 4.727 1.00 88.19 99 ASP A O 1
ATOM 804 N N . PHE A 1 100 ? -4.663 -1.827 6.019 1.00 89.81 100 PHE A N 1
ATOM 805 C CA . PHE A 1 100 ? -4.509 -0.509 6.636 1.00 89.81 100 PHE A CA 1
ATOM 806 C C . PHE A 1 100 ? -3.187 -0.383 7.389 1.00 89.81 100 PHE A C 1
ATOM 808 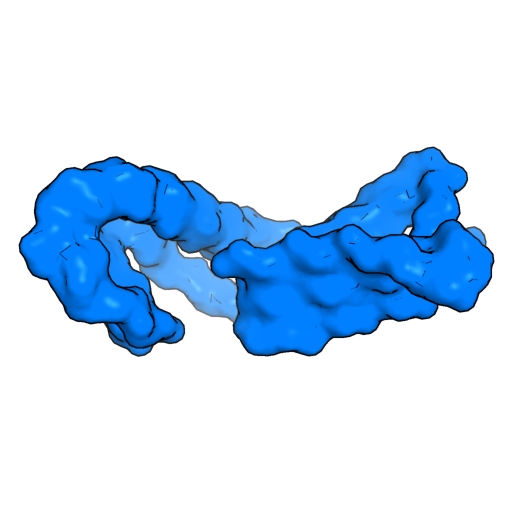O O . PHE A 1 100 ? -2.526 0.648 7.282 1.00 89.81 100 PHE A O 1
ATOM 815 N N . LYS A 1 101 ? -2.758 -1.433 8.099 1.00 91.62 101 LYS A N 1
ATOM 816 C CA . LYS A 1 101 ? -1.458 -1.442 8.774 1.00 91.62 101 LYS A CA 1
ATOM 817 C C . LYS A 1 101 ? -0.323 -1.223 7.778 1.00 91.62 101 LYS A C 1
ATOM 819 O O . LYS A 1 101 ? 0.536 -0.382 8.037 1.00 91.62 101 LYS A O 1
ATOM 824 N N . ILE A 1 102 ? -0.322 -1.924 6.643 1.00 89.88 102 ILE A N 1
ATOM 825 C CA . ILE A 1 102 ? 0.690 -1.734 5.593 1.00 89.88 102 ILE A CA 1
ATOM 826 C C . ILE A 1 102 ? 0.668 -0.285 5.109 1.00 89.88 102 ILE A C 1
ATOM 828 O O . ILE A 1 102 ? 1.704 0.372 5.116 1.00 89.88 102 ILE A O 1
ATOM 832 N N . LEU A 1 103 ? -0.504 0.245 4.755 1.00 88.00 103 LEU A N 1
ATOM 833 C CA . LEU A 1 103 ? -0.623 1.600 4.213 1.00 88.00 103 LEU A CA 1
ATOM 834 C C . LEU A 1 103 ? -0.209 2.698 5.207 1.00 88.00 103 LEU A C 1
ATOM 836 O O . LEU A 1 103 ? 0.354 3.710 4.798 1.00 88.00 103 LEU A O 1
ATOM 840 N N . GLU A 1 104 ? -0.488 2.523 6.499 1.00 89.81 104 GLU A N 1
ATOM 841 C CA . GLU A 1 104 ? -0.186 3.516 7.540 1.00 89.81 104 GLU A CA 1
ATOM 842 C C . GLU A 1 104 ? 1.255 3.444 8.056 1.00 89.81 104 GLU A C 1
ATOM 844 O O . GLU A 1 104 ? 1.799 4.443 8.536 1.00 89.81 104 GLU A O 1
ATOM 849 N N . THR A 1 105 ? 1.879 2.268 7.962 1.00 90.44 105 THR A N 1
ATOM 850 C CA . THR A 1 105 ? 3.269 2.050 8.393 1.00 90.44 105 THR A CA 1
ATOM 851 C C . THR A 1 105 ? 4.270 2.087 7.244 1.00 90.44 105 THR A C 1
ATOM 853 O O . THR A 1 105 ? 5.472 2.165 7.504 1.00 90.44 105 THR A O 1
ATOM 856 N N . TYR A 1 106 ? 3.798 2.099 5.992 1.00 89.94 106 TYR A N 1
ATOM 857 C CA . TYR A 1 106 ? 4.646 2.260 4.819 1.00 89.94 106 TYR A CA 1
ATOM 858 C C . TYR A 1 106 ? 5.443 3.563 4.915 1.00 89.94 106 TYR A C 1
ATOM 860 O O . TYR A 1 106 ? 4.893 4.653 5.086 1.00 89.94 106 TYR A O 1
ATOM 868 N N . ASN A 1 107 ? 6.761 3.426 4.812 1.00 88.56 107 ASN A N 1
ATOM 869 C CA . ASN A 1 107 ? 7.689 4.540 4.834 1.00 88.56 107 ASN A CA 1
ATOM 870 C C . ASN A 1 107 ? 8.341 4.658 3.462 1.00 88.56 107 ASN A C 1
ATOM 872 O O . ASN A 1 107 ? 9.185 3.833 3.103 1.00 88.56 107 ASN A O 1
ATOM 876 N N . TYR A 1 108 ? 7.934 5.682 2.717 1.00 89.25 108 TYR A N 1
ATOM 877 C CA . TYR A 1 108 ? 8.534 5.983 1.430 1.00 89.25 108 TYR A CA 1
ATOM 878 C C . TYR A 1 108 ? 10.023 6.277 1.605 1.00 89.25 108 TYR A C 1
ATOM 880 O O . TYR A 1 108 ? 10.432 7.040 2.481 1.00 89.25 108 TYR A O 1
ATOM 888 N N . LYS A 1 109 ? 10.828 5.661 0.746 1.00 87.44 109 LYS A N 1
ATOM 889 C CA . LYS A 1 109 ? 12.226 6.014 0.546 1.00 87.44 109 LYS A CA 1
ATOM 890 C C . LYS A 1 109 ? 12.377 6.336 -0.924 1.00 87.44 109 L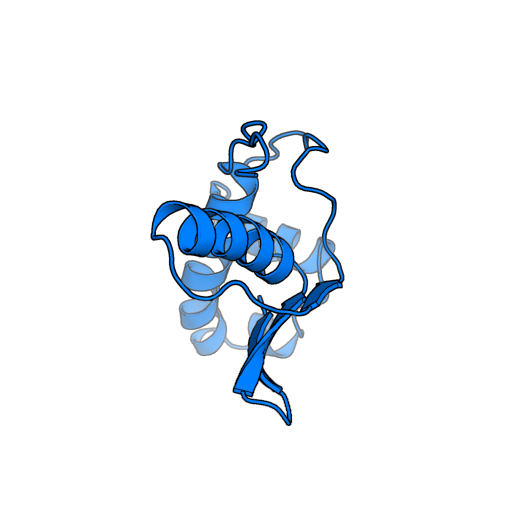YS A C 1
ATOM 892 O O . LYS A 1 109 ? 11.933 5.546 -1.758 1.00 87.44 109 LYS A O 1
ATOM 897 N N . GLU A 1 110 ? 12.995 7.470 -1.209 1.00 86.00 110 GLU A N 1
ATOM 898 C CA . GLU A 1 110 ? 13.356 7.820 -2.573 1.00 86.00 110 GLU A CA 1
ATOM 899 C C . GLU A 1 110 ? 14.214 6.702 -3.172 1.00 86.00 110 GLU A C 1
ATOM 901 O O . GLU A 1 110 ? 15.063 6.111 -2.495 1.00 86.00 110 GLU A O 1
ATOM 906 N N . ARG A 1 111 ? 13.884 6.326 -4.405 1.00 84.00 111 ARG A N 1
ATOM 907 C CA . ARG A 1 111 ? 14.564 5.275 -5.153 1.00 84.00 111 ARG A CA 1
ATOM 908 C C . ARG A 1 111 ? 15.295 5.963 -6.293 1.00 84.00 111 ARG A C 1
ATOM 910 O O . ARG A 1 111 ? 14.670 6.698 -7.052 1.00 84.00 111 ARG A O 1
ATOM 917 N N . GLU A 1 112 ? 16.593 5.725 -6.402 1.00 76.06 112 GLU A N 1
ATOM 918 C CA . GLU A 1 112 ? 17.341 6.110 -7.593 1.00 76.06 112 GLU A CA 1
ATOM 919 C C . GLU 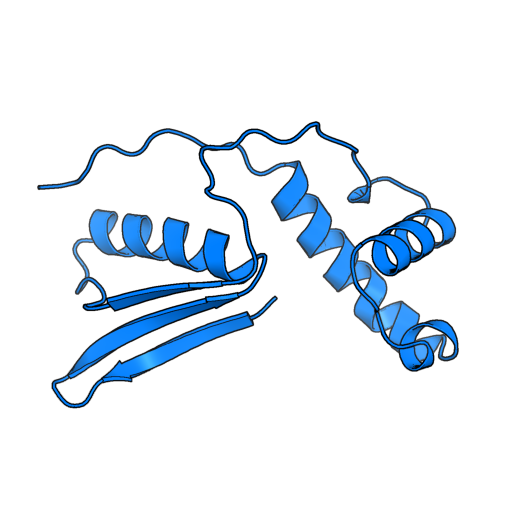A 1 112 ? 16.979 5.149 -8.729 1.00 76.06 112 GLU A C 1
ATOM 921 O O . GLU A 1 112 ? 16.781 3.949 -8.506 1.00 76.06 112 GLU A O 1
ATOM 926 N N . ASP A 1 113 ? 16.847 5.674 -9.945 1.00 67.75 113 ASP A N 1
ATOM 927 C CA . ASP A 1 113 ? 16.638 4.822 -11.107 1.00 67.75 113 ASP A CA 1
ATOM 928 C C . ASP A 1 113 ? 17.922 4.044 -11.399 1.00 67.75 113 ASP A C 1
ATOM 930 O O . ASP A 1 113 ? 18.979 4.615 -11.661 1.00 67.75 113 ASP A O 1
ATOM 934 N N . PHE A 1 114 ? 17.814 2.716 -11.376 1.00 59.78 114 PHE A N 1
ATOM 935 C CA . PHE A 1 114 ? 18.847 1.825 -11.890 1.00 59.78 114 PHE A CA 1
ATOM 936 C C . PHE A 1 114 ? 18.850 1.926 -13.424 1.00 59.78 114 PHE A C 1
ATOM 938 O O . PHE A 1 114 ? 18.072 1.228 -14.094 1.00 59.78 114 PHE A O 1
ATOM 945 N N . SER A 1 115 ? 19.664 2.851 -13.945 1.00 52.19 115 SER A N 1
ATOM 946 C CA . SER A 1 115 ? 20.049 2.964 -15.360 1.00 52.19 115 SER A CA 1
ATOM 947 C C . SER A 1 115 ? 20.905 1.787 -15.801 1.00 52.19 115 SER A C 1
ATOM 949 O O . SER A 1 115 ? 21.909 1.530 -15.096 1.00 52.19 115 SER A O 1
#

Sequence (115 aa):
MILFCLPFAGGSETIYGHSMGSLLAYELYYKVSELNLRKPRHIFFSGYRAPSIIREKKNIHTLPNYDFMKKVMELGGTPDVIMNNQELLQVFLPILRSDFKILETYNYKEREDFS

Secondary structure (DSSP, 8-state):
-EEEEEE-TTS-EEEEEETHHHHHHHHHHHHHHHTT----SEEEEESS--TTSPPP---GGGS-HHHHHHHHHHHS---HHHHT-HHHHHHHHHHHHHHHHHHHH----------

Foldseek 3Di:
DDWDWDQDPPRAIEIEAEAVRLVVQVVVQVVCVVVVHRHHPYYHYYHYDDLPDDDDQPVLLPDDQVSSVVVVCVVDPPDVVCVVDPVSSVVVSVVVSVSSCCVRVDDDDDDDDPD

pLDDT: mean 83.83, std 10.28, range [48.81, 95.0]